Protein AF-A0A6V8KLH5-F1 (afdb_monomer_lite)

Radius of gyration: 12.84 Å; chains: 1; bounding box: 40×28×30 Å

pLDDT: mean 85.7, std 14.69, range [38.78, 96.75]

Organism: NCBI:txid1076126

Sequence (87 aa):
MGHVRPFPASVEERLSGLPVEYARSARHLLPPVDALIMDRQHDRLYERVLHALLDLADGDAHQLQEYVEAAERDWRDVLWWAEEPDR

Structure (mmCIF, N/CA/C/O backbone):
data_AF-A0A6V8KLH5-F1
#
_entry.id   AF-A0A6V8KLH5-F1
#
loop_
_atom_site.group_PDB
_atom_site.id
_atom_site.type_symbol
_atom_site.label_atom_id
_atom_site.label_alt_id
_atom_site.label_comp_id
_atom_site.label_asym_id
_atom_site.label_entity_id
_atom_site.label_seq_id
_atom_site.pdbx_PDB_ins_code
_atom_site.Cartn_x
_atom_site.Cartn_y
_atom_site.Cartn_z
_atom_site.occupancy
_atom_site.B_iso_or_equiv
_atom_site.auth_seq_id
_atom_site.auth_comp_id
_atom_site.auth_asym_id
_atom_site.auth_atom_id
_atom_site.pdbx_PDB_model_num
ATOM 1 N N . MET A 1 1 ? -26.957 11.310 -0.330 1.00 38.78 1 MET A N 1
ATOM 2 C CA . MET A 1 1 ? -25.993 11.267 -1.447 1.00 38.78 1 MET A CA 1
ATOM 3 C C . MET A 1 1 ? -24.646 10.915 -0.847 1.00 38.78 1 MET A C 1
ATOM 5 O O . MET A 1 1 ? -24.143 11.699 -0.056 1.00 38.78 1 MET A O 1
ATOM 9 N N . GLY A 1 2 ? -24.144 9.701 -1.077 1.00 43.94 2 GLY A N 1
ATOM 10 C CA . GLY A 1 2 ? -22.837 9.299 -0.558 1.00 43.94 2 GLY A CA 1
ATOM 11 C C . GLY A 1 2 ? -21.758 10.047 -1.328 1.00 43.94 2 GLY A C 1
ATOM 12 O O . GLY A 1 2 ? -21.718 9.955 -2.552 1.00 43.94 2 GLY A O 1
ATOM 13 N N . HIS A 1 3 ? -20.929 10.823 -0.635 1.00 43.69 3 HIS A N 1
ATOM 14 C CA . HIS A 1 3 ? -19.711 11.352 -1.231 1.00 43.69 3 HIS A CA 1
ATOM 15 C C . HIS A 1 3 ? -18.831 10.153 -1.581 1.00 43.69 3 HIS A C 1
ATOM 17 O O . HIS A 1 3 ? -18.209 9.567 -0.698 1.00 43.69 3 HIS A O 1
ATOM 23 N N . VAL A 1 4 ? -18.810 9.768 -2.858 1.00 50.66 4 VAL A N 1
ATOM 24 C CA . VAL A 1 4 ? -17.741 8.928 -3.390 1.00 50.66 4 VAL A CA 1
ATOM 25 C C . VAL A 1 4 ? -16.490 9.773 -3.213 1.00 50.66 4 VAL A C 1
ATOM 27 O O . VAL A 1 4 ? -16.298 10.755 -3.932 1.00 50.66 4 VAL A O 1
ATOM 30 N N . ARG A 1 5 ? -15.709 9.493 -2.165 1.00 50.25 5 ARG A N 1
ATOM 31 C CA . ARG A 1 5 ? -14.399 10.122 -2.032 1.00 50.25 5 ARG A CA 1
ATOM 32 C C . ARG A 1 5 ? -13.634 9.728 -3.295 1.00 50.25 5 ARG A C 1
ATOM 34 O O . ARG A 1 5 ? -13.589 8.532 -3.589 1.00 50.25 5 ARG A O 1
ATOM 41 N N . PRO A 1 6 ? -13.127 10.692 -4.081 1.00 60.28 6 PRO A N 1
ATOM 42 C CA . PRO A 1 6 ? -12.275 10.344 -5.204 1.00 60.28 6 PRO A CA 1
ATOM 43 C C . PRO A 1 6 ? -11.130 9.486 -4.665 1.00 60.28 6 PRO A C 1
ATOM 45 O O . PRO A 1 6 ? -10.631 9.747 -3.567 1.00 60.28 6 PRO A O 1
ATOM 48 N N . PHE A 1 7 ? -10.770 8.432 -5.399 1.00 58.09 7 PHE A N 1
ATOM 49 C CA . PHE A 1 7 ? -9.588 7.653 -5.057 1.00 58.09 7 PHE A CA 1
ATOM 50 C C . PHE A 1 7 ? -8.407 8.636 -5.002 1.00 58.09 7 PHE A C 1
ATOM 52 O O . PHE A 1 7 ? -8.275 9.436 -5.938 1.00 58.09 7 PHE A O 1
ATOM 59 N N . PRO A 1 8 ? -7.635 8.671 -3.902 1.00 69.81 8 PRO A N 1
ATOM 60 C CA . PRO A 1 8 ? -6.579 9.661 -3.732 1.00 69.81 8 PRO A CA 1
ATOM 61 C C . PRO A 1 8 ? -5.604 9.573 -4.906 1.00 69.81 8 PRO A C 1
ATOM 63 O O . PRO A 1 8 ? -5.288 8.480 -5.373 1.00 69.81 8 PRO A O 1
ATOM 66 N N . ALA A 1 9 ? -5.161 10.725 -5.409 1.00 76.25 9 ALA A N 1
ATOM 67 C CA . ALA A 1 9 ? -4.326 10.778 -6.610 1.00 76.25 9 ALA A CA 1
ATOM 68 C C . ALA A 1 9 ? -2.873 10.361 -6.331 1.00 76.25 9 ALA A C 1
ATOM 70 O O . ALA A 1 9 ? -2.129 10.073 -7.266 1.00 76.25 9 ALA A O 1
ATOM 71 N N . SER A 1 10 ? -2.481 10.366 -5.055 1.00 88.38 10 SER A N 1
ATOM 72 C CA . SER A 1 10 ? -1.167 9.952 -4.572 1.00 88.38 10 SER A CA 1
ATOM 73 C C . SER A 1 10 ? -1.272 9.231 -3.234 1.00 88.38 10 SER A C 1
ATOM 75 O O . SER A 1 10 ? -2.195 9.458 -2.438 1.00 88.38 10 SER A O 1
ATOM 77 N N . VAL A 1 11 ? -0.271 8.414 -2.938 1.00 90.50 11 VAL A N 1
ATOM 78 C CA . VAL A 1 11 ? -0.127 7.749 -1.642 1.00 90.50 11 VAL A CA 1
ATOM 79 C C . VAL A 1 11 ? 0.003 8.746 -0.492 1.00 90.50 11 VAL A C 1
ATOM 81 O O . VAL A 1 11 ? -0.608 8.538 0.551 1.00 90.50 11 VAL A O 1
ATOM 84 N N . GLU A 1 12 ? 0.699 9.871 -0.665 1.00 91.81 12 GLU A N 1
ATOM 85 C CA . GLU A 1 12 ? 0.818 10.879 0.405 1.00 91.81 12 GLU A CA 1
ATOM 86 C C . GLU A 1 12 ? -0.520 11.536 0.766 1.00 91.81 12 GLU A C 1
ATOM 88 O O . GLU A 1 12 ? -0.809 11.772 1.946 1.00 91.81 12 GLU A O 1
ATOM 93 N N . GLU A 1 13 ? -1.376 11.789 -0.226 1.00 90.88 13 GLU A N 1
ATOM 94 C CA . GLU A 1 13 ? -2.740 12.264 0.017 1.00 90.88 13 GLU A CA 1
ATOM 95 C C . GLU A 1 13 ? -3.542 11.221 0.806 1.00 90.88 13 GLU A C 1
ATOM 97 O O . GLU A 1 13 ? -4.201 11.557 1.794 1.00 90.88 13 GLU A O 1
ATOM 102 N N . ARG A 1 14 ? -3.421 9.940 0.432 1.00 90.88 14 ARG A N 1
ATOM 103 C CA . ARG A 1 14 ? -4.061 8.826 1.145 1.00 90.88 14 ARG A CA 1
ATOM 104 C C . ARG A 1 14 ? -3.604 8.751 2.600 1.00 90.88 14 ARG A C 1
ATOM 106 O O . ARG A 1 14 ? -4.443 8.720 3.496 1.00 90.88 14 ARG A O 1
ATOM 113 N N . LEU A 1 15 ? -2.294 8.764 2.843 1.00 92.50 15 LEU A N 1
ATOM 114 C CA . LEU A 1 15 ? -1.701 8.687 4.181 1.00 92.50 15 LEU A CA 1
ATOM 115 C C . LEU A 1 15 ? -2.111 9.869 5.064 1.00 92.50 15 LEU A C 1
ATOM 117 O O . LEU A 1 15 ? -2.289 9.709 6.269 1.00 92.50 15 LEU A O 1
ATOM 121 N N . SER A 1 16 ? -2.311 11.050 4.478 1.00 91.62 16 SER A N 1
ATOM 122 C CA . SER A 1 16 ? -2.791 12.236 5.199 1.00 91.62 16 SER A CA 1
ATOM 123 C C . SER A 1 16 ? -4.235 12.100 5.702 1.00 91.62 16 SER A C 1
ATOM 125 O O . SER A 1 16 ? -4.625 12.806 6.631 1.00 91.62 16 SER A O 1
ATOM 127 N N . GLY A 1 17 ? -5.025 11.192 5.117 1.00 90.50 17 GLY A N 1
ATOM 128 C CA . GLY A 1 17 ? -6.389 10.873 5.547 1.00 90.50 17 GLY A CA 1
ATOM 129 C C . GLY A 1 17 ? -6.500 9.728 6.562 1.00 90.50 17 GLY A C 1
ATOM 130 O O . GLY A 1 17 ? -7.613 9.431 7.000 1.00 90.50 17 GLY A O 1
ATOM 131 N N . LEU A 1 18 ? -5.388 9.077 6.919 1.00 90.50 18 LEU A N 1
ATOM 132 C CA . LEU A 1 18 ? -5.339 7.923 7.823 1.00 90.50 18 LEU A CA 1
ATOM 133 C C . LEU A 1 18 ? -4.964 8.325 9.262 1.00 90.50 18 LEU A C 1
ATOM 135 O O . LEU A 1 18 ? -4.464 9.430 9.491 1.00 90.50 18 LEU A O 1
ATOM 139 N N . PRO A 1 19 ? -5.181 7.442 10.259 1.00 94.62 19 PRO A N 1
ATOM 140 C CA . PRO A 1 19 ? -4.723 7.680 11.625 1.00 94.62 19 PRO A CA 1
ATOM 141 C C . PRO A 1 19 ? -3.222 7.998 11.681 1.00 94.62 19 PRO A C 1
ATOM 143 O O . PRO A 1 19 ? -2.419 7.313 11.051 1.00 94.62 19 PRO A O 1
ATOM 146 N N . VAL A 1 20 ? -2.844 9.012 12.469 1.00 93.56 20 VAL A N 1
ATOM 147 C CA . VAL A 1 20 ? -1.476 9.572 12.503 1.00 93.56 20 VAL A CA 1
ATOM 148 C C . VAL A 1 20 ? -0.403 8.511 12.752 1.00 93.56 20 VAL A C 1
ATOM 150 O O . VAL A 1 20 ? 0.621 8.516 12.072 1.00 93.56 20 VAL A O 1
ATOM 153 N N . GLU A 1 21 ? -0.630 7.600 13.699 1.00 93.31 21 GLU A N 1
ATOM 154 C CA . GLU A 1 21 ? 0.349 6.560 14.033 1.00 93.31 21 GLU A CA 1
ATOM 155 C C . GLU A 1 21 ? 0.519 5.548 12.894 1.00 93.31 21 GLU A C 1
ATOM 157 O O . GLU A 1 21 ? 1.648 5.254 12.508 1.00 93.31 21 GLU A O 1
ATOM 162 N N . TYR A 1 22 ? -0.577 5.099 12.272 1.00 92.25 22 TYR A N 1
ATOM 163 C CA . TYR A 1 22 ? -0.493 4.214 11.109 1.00 92.25 22 TYR A CA 1
ATOM 164 C C . TYR A 1 22 ? 0.177 4.910 9.922 1.00 92.25 22 TYR A C 1
ATOM 166 O O . TYR A 1 22 ? 1.096 4.364 9.322 1.00 92.25 22 TYR A O 1
ATOM 174 N N . ALA A 1 23 ? -0.214 6.151 9.622 1.00 94.31 23 ALA A N 1
ATOM 175 C CA . ALA A 1 23 ? 0.371 6.925 8.534 1.00 94.31 23 ALA A CA 1
ATOM 176 C C . ALA A 1 23 ? 1.872 7.184 8.742 1.00 94.31 23 ALA A C 1
ATOM 178 O O . ALA A 1 23 ? 2.627 7.245 7.773 1.00 94.31 23 ALA A O 1
ATOM 179 N N . ARG A 1 24 ? 2.326 7.347 9.992 1.00 95.44 24 ARG A N 1
ATOM 180 C CA . ARG A 1 24 ? 3.754 7.448 10.321 1.00 95.44 24 ARG A CA 1
ATOM 181 C C . ARG A 1 24 ? 4.473 6.133 10.030 1.00 95.44 24 ARG A C 1
ATOM 183 O O . ARG A 1 24 ? 5.500 6.164 9.357 1.00 95.44 24 ARG A O 1
ATOM 190 N N . SER A 1 25 ? 3.940 5.009 10.506 1.00 95.19 25 SER A N 1
ATOM 191 C CA . SER A 1 25 ? 4.527 3.689 10.254 1.00 95.19 25 SER A CA 1
ATOM 192 C C . SER A 1 25 ? 4.566 3.370 8.763 1.00 95.19 25 SER A C 1
ATOM 194 O O . SER A 1 25 ? 5.610 2.988 8.249 1.00 95.19 25 SER A O 1
ATOM 196 N N . ALA A 1 26 ? 3.476 3.622 8.038 1.00 94.75 26 ALA A N 1
ATOM 197 C CA . ALA A 1 26 ? 3.399 3.384 6.604 1.00 94.75 26 ALA A CA 1
ATOM 198 C C . ALA A 1 26 ? 4.448 4.184 5.821 1.00 94.75 26 ALA A C 1
ATOM 200 O O . ALA A 1 26 ? 5.139 3.612 4.989 1.00 94.75 26 ALA A O 1
ATOM 201 N N . ARG A 1 27 ? 4.673 5.468 6.136 1.00 94.75 27 ARG A N 1
ATOM 202 C CA . ARG A 1 27 ? 5.757 6.250 5.502 1.00 94.75 27 ARG A CA 1
ATOM 203 C C . ARG A 1 27 ? 7.150 5.666 5.721 1.00 94.75 27 ARG A C 1
ATOM 205 O O . ARG A 1 27 ? 8.037 5.912 4.914 1.00 94.75 27 ARG A O 1
ATOM 212 N N . HIS A 1 28 ? 7.357 4.961 6.830 1.00 95.25 28 HIS A N 1
ATOM 213 C CA . HIS A 1 28 ? 8.633 4.321 7.127 1.00 95.25 28 HIS A CA 1
ATOM 214 C C . HIS A 1 28 ? 8.777 2.953 6.451 1.00 95.25 28 HIS A C 1
ATOM 216 O O . HIS A 1 28 ? 9.886 2.573 6.096 1.00 95.25 28 HIS A O 1
ATOM 222 N N . LEU A 1 29 ? 7.666 2.230 6.296 1.00 95.56 29 LEU A N 1
ATOM 223 C CA . LEU A 1 29 ? 7.639 0.866 5.776 1.00 95.56 29 LEU A CA 1
ATOM 224 C C . LEU A 1 29 ? 7.504 0.798 4.255 1.00 95.56 29 LEU A C 1
ATOM 226 O O . LEU A 1 29 ? 7.992 -0.153 3.659 1.00 95.56 29 LEU A O 1
ATOM 230 N N . LEU A 1 30 ? 6.829 1.761 3.621 1.00 95.44 30 LEU A N 1
ATOM 231 C CA . LEU A 1 30 ? 6.600 1.713 2.181 1.00 95.44 30 LEU A CA 1
ATOM 232 C C . LEU A 1 30 ? 7.938 1.725 1.417 1.00 95.44 30 LEU A C 1
ATOM 234 O O . LEU A 1 30 ? 8.7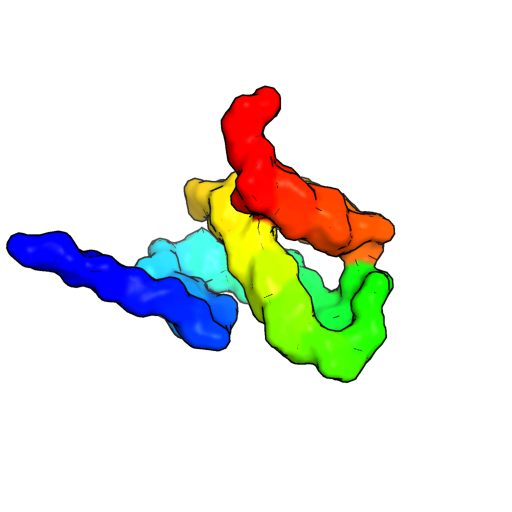85 2.589 1.674 1.00 95.44 30 LEU A O 1
ATOM 238 N N . PRO A 1 31 ? 8.132 0.788 0.474 1.00 93.50 31 PRO A N 1
ATOM 239 C CA . PRO A 1 31 ? 9.409 0.606 -0.190 1.00 93.50 31 PRO A CA 1
ATOM 240 C C . PRO A 1 31 ? 9.650 1.764 -1.157 1.00 93.50 31 PRO A C 1
ATOM 242 O O . PRO A 1 31 ? 8.720 2.168 -1.858 1.00 93.50 31 PRO A O 1
ATOM 245 N N . PRO A 1 32 ? 10.883 2.289 -1.261 1.00 91.00 32 PRO A N 1
ATOM 246 C CA . PRO A 1 32 ? 11.225 3.205 -2.338 1.00 91.00 32 PRO A CA 1
ATOM 247 C C . PRO A 1 32 ? 11.156 2.481 -3.690 1.00 91.00 32 PRO A C 1
ATOM 249 O O . PRO A 1 32 ? 11.342 1.268 -3.767 1.00 91.00 32 PRO A O 1
ATOM 252 N N . VAL A 1 33 ? 10.981 3.231 -4.782 1.00 87.50 33 VAL A N 1
ATOM 253 C CA . VAL A 1 33 ? 10.904 2.663 -6.144 1.00 87.50 33 VAL A CA 1
ATOM 254 C C . VAL A 1 33 ? 12.080 1.740 -6.486 1.00 87.50 33 VAL A C 1
ATOM 256 O O . VAL A 1 33 ? 11.882 0.716 -7.127 1.00 87.50 33 VAL A O 1
ATOM 259 N N . ASP A 1 34 ? 13.285 2.060 -6.006 1.00 87.25 34 ASP A N 1
ATOM 260 C CA . ASP A 1 34 ? 14.507 1.290 -6.267 1.00 87.25 34 ASP A CA 1
ATOM 261 C C . ASP A 1 34 ? 14.580 -0.043 -5.495 1.00 87.25 34 ASP A C 1
ATOM 263 O O . ASP A 1 34 ? 15.402 -0.893 -5.835 1.00 87.25 34 ASP A O 1
ATOM 267 N N . ALA A 1 35 ? 13.759 -0.227 -4.454 1.00 89.25 35 ALA A N 1
ATOM 268 C CA . ALA A 1 35 ? 13.651 -1.497 -3.732 1.00 89.25 35 ALA A CA 1
ATOM 269 C C . ALA A 1 35 ? 12.738 -2.495 -4.458 1.00 89.25 35 ALA A C 1
ATOM 271 O O . ALA A 1 35 ? 12.860 -3.703 -4.269 1.00 89.25 35 ALA A O 1
ATOM 272 N N . LEU A 1 36 ? 11.848 -2.004 -5.324 1.00 87.94 36 LEU A N 1
ATOM 273 C 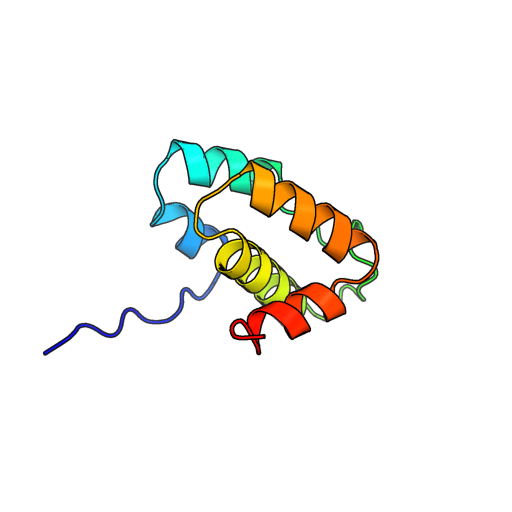CA . LEU A 1 36 ? 11.035 -2.851 -6.182 1.00 87.94 36 LEU A CA 1
ATOM 274 C C . LEU A 1 36 ? 11.808 -3.160 -7.464 1.00 87.94 36 LEU A C 1
ATOM 276 O O . LEU A 1 36 ? 12.426 -2.282 -8.064 1.00 87.94 36 LEU A O 1
ATOM 280 N N . ILE A 1 37 ? 11.724 -4.404 -7.939 1.00 85.12 37 ILE A N 1
ATOM 281 C CA . ILE A 1 37 ? 12.271 -4.809 -9.243 1.00 85.12 37 ILE A CA 1
ATOM 282 C C . ILE A 1 37 ? 11.353 -4.258 -10.355 1.00 85.12 37 ILE A C 1
ATOM 284 O O . ILE A 1 37 ? 10.623 -4.988 -11.031 1.00 85.12 37 ILE A O 1
ATOM 288 N N . MET A 1 38 ? 11.328 -2.932 -10.492 1.00 81.69 38 MET A N 1
ATOM 289 C CA . MET A 1 38 ? 10.481 -2.162 -11.397 1.00 81.69 38 MET A CA 1
ATOM 290 C C . MET A 1 38 ? 11.339 -1.197 -12.221 1.00 81.69 38 MET A C 1
ATOM 292 O O . MET A 1 38 ? 12.305 -0.617 -11.731 1.00 81.69 38 MET A O 1
ATOM 296 N N . ASP A 1 39 ? 10.977 -1.004 -13.490 1.00 74.12 39 ASP A N 1
ATOM 297 C CA . ASP A 1 39 ? 11.595 0.030 -14.320 1.00 74.12 39 ASP A CA 1
ATOM 298 C C . ASP A 1 39 ? 11.070 1.417 -13.909 1.00 74.12 39 ASP A C 1
ATOM 300 O O . ASP A 1 39 ? 9.853 1.634 -13.859 1.00 74.12 39 ASP A O 1
ATOM 304 N N . ARG A 1 40 ? 11.985 2.366 -13.667 1.00 63.81 40 ARG A N 1
ATOM 305 C CA . ARG A 1 40 ? 11.715 3.749 -13.226 1.00 63.81 40 ARG A CA 1
ATOM 306 C C . ARG A 1 40 ? 10.805 4.546 -14.167 1.00 63.81 40 ARG A C 1
ATOM 308 O O . ARG A 1 40 ? 10.382 5.638 -13.821 1.00 63.81 40 ARG A O 1
ATOM 315 N N . GLN A 1 41 ? 10.496 4.032 -15.356 1.00 65.81 41 GLN A N 1
ATOM 316 C CA . GLN A 1 41 ? 9.570 4.670 -16.297 1.00 65.81 41 GLN A CA 1
ATOM 317 C C . GLN A 1 41 ? 8.082 4.532 -15.916 1.00 65.81 41 GLN A C 1
ATOM 319 O O . GLN A 1 41 ? 7.225 5.076 -16.615 1.00 65.81 41 GLN A O 1
ATOM 324 N N . HIS A 1 42 ? 7.753 3.839 -14.820 1.00 69.06 42 HIS A N 1
ATOM 325 C CA . HIS A 1 42 ? 6.372 3.539 -14.438 1.00 69.06 42 HIS A CA 1
ATOM 326 C C . HIS A 1 42 ? 5.939 4.159 -13.097 1.00 69.06 42 HIS A C 1
ATOM 328 O O . HIS A 1 42 ? 5.390 3.461 -12.249 1.00 69.06 42 HIS A O 1
ATOM 334 N N . ASP A 1 43 ? 6.075 5.479 -12.927 1.00 75.50 43 ASP A N 1
ATOM 335 C CA . ASP A 1 43 ? 5.620 6.203 -11.717 1.00 75.50 43 ASP A CA 1
ATOM 336 C C . ASP A 1 43 ? 4.169 5.867 -11.320 1.00 75.50 43 ASP A C 1
ATOM 338 O O . ASP A 1 43 ? 3.847 5.667 -10.152 1.00 75.50 43 ASP A O 1
ATOM 342 N N . ARG A 1 44 ? 3.277 5.722 -12.312 1.00 83.31 44 ARG A N 1
ATOM 343 C CA . ARG A 1 44 ? 1.876 5.329 -12.075 1.00 83.31 44 ARG A CA 1
ATOM 344 C C . ARG A 1 44 ? 1.725 3.905 -11.545 1.00 83.31 44 ARG A C 1
ATOM 346 O O . ARG A 1 44 ? 0.761 3.618 -10.845 1.00 83.31 44 ARG A O 1
ATOM 353 N N . LEU A 1 45 ? 2.614 3.001 -11.941 1.00 87.69 45 LEU A N 1
ATOM 354 C CA . LEU A 1 45 ? 2.591 1.610 -11.496 1.00 87.69 45 LEU A CA 1
ATOM 355 C C . LEU A 1 45 ? 3.133 1.497 -10.076 1.00 87.69 45 LEU A C 1
ATOM 357 O O . LEU A 1 45 ? 2.549 0.781 -9.272 1.00 87.69 45 LEU A O 1
ATOM 361 N N . TYR A 1 46 ? 4.181 2.258 -9.763 1.00 90.88 46 TYR A N 1
ATOM 362 C CA . TYR A 1 46 ? 4.702 2.387 -8.409 1.00 90.88 46 TYR A CA 1
ATOM 363 C C . TYR A 1 46 ? 3.617 2.875 -7.439 1.00 90.88 46 TYR A C 1
ATOM 365 O O . TYR A 1 46 ? 3.318 2.187 -6.468 1.00 90.88 46 TYR A O 1
ATOM 373 N N . GLU A 1 47 ? 2.927 3.975 -7.760 1.00 91.00 47 GLU A N 1
ATOM 374 C CA . GLU A 1 47 ? 1.797 4.469 -6.953 1.00 91.00 47 GLU A CA 1
ATOM 375 C C . GLU A 1 47 ? 0.683 3.418 -6.795 1.00 91.00 47 GLU A C 1
ATOM 377 O O . GLU A 1 47 ? 0.150 3.234 -5.701 1.00 91.00 47 GLU A O 1
ATOM 382 N N . ARG A 1 48 ? 0.357 2.660 -7.856 1.00 92.00 48 ARG A N 1
ATOM 383 C CA . ARG A 1 48 ? -0.616 1.554 -7.763 1.00 92.00 48 ARG A CA 1
ATOM 384 C C . ARG A 1 48 ? -0.175 0.465 -6.785 1.00 92.00 48 ARG A C 1
ATOM 386 O O . ARG A 1 48 ? -1.015 -0.015 -6.031 1.00 92.00 48 ARG A O 1
ATOM 393 N N . VAL A 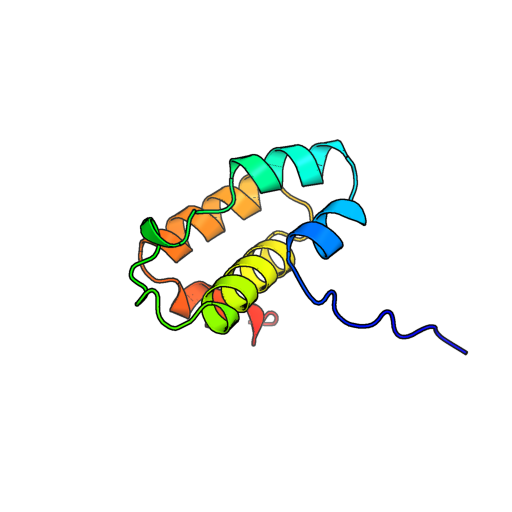1 49 ? 1.105 0.087 -6.780 1.00 93.75 49 VAL A N 1
ATOM 394 C CA . VAL A 1 49 ? 1.646 -0.908 -5.836 1.00 93.75 49 VAL A CA 1
ATOM 395 C C . VAL A 1 49 ? 1.543 -0.398 -4.404 1.00 93.75 49 VAL A C 1
ATOM 397 O O . VAL A 1 49 ? 1.071 -1.119 -3.531 1.00 93.75 49 VAL A O 1
ATOM 400 N N . LEU A 1 50 ? 1.918 0.855 -4.155 1.00 95.19 50 LEU A N 1
ATOM 401 C CA . LEU A 1 50 ? 1.815 1.448 -2.823 1.00 95.19 50 LEU A CA 1
ATOM 402 C C . LEU A 1 50 ? 0.361 1.519 -2.328 1.00 95.19 50 LEU A C 1
ATOM 404 O O . LEU A 1 50 ? 0.095 1.260 -1.156 1.00 95.19 50 LEU A O 1
ATOM 408 N N . HIS A 1 51 ? -0.598 1.829 -3.205 1.00 94.62 51 HIS A N 1
ATOM 409 C CA . HIS A 1 51 ? -2.015 1.753 -2.853 1.00 94.62 51 HIS A CA 1
ATOM 410 C C . HIS A 1 51 ? -2.456 0.324 -2.526 1.00 94.62 51 HIS A C 1
ATOM 412 O O . HIS A 1 51 ? -3.083 0.133 -1.489 1.00 94.62 51 HIS A O 1
ATOM 418 N N . ALA A 1 52 ? -2.064 -0.663 -3.336 1.00 94.94 52 ALA A N 1
ATOM 419 C CA . ALA A 1 52 ? -2.365 -2.072 -3.092 1.00 94.94 52 ALA A CA 1
ATOM 420 C C . ALA A 1 52 ? -1.804 -2.566 -1.748 1.00 94.94 52 ALA A C 1
ATOM 422 O O . ALA A 1 52 ? -2.514 -3.227 -0.997 1.00 94.94 52 ALA A O 1
ATOM 423 N N . LEU A 1 53 ? -0.573 -2.178 -1.396 1.00 96.00 53 LEU A N 1
ATOM 424 C CA . LEU A 1 53 ? 0.026 -2.466 -0.088 1.00 96.00 53 LEU A CA 1
ATOM 425 C C . LEU A 1 53 ? -0.823 -1.919 1.066 1.00 96.00 53 LEU A C 1
ATOM 427 O O . LEU A 1 53 ? -1.064 -2.615 2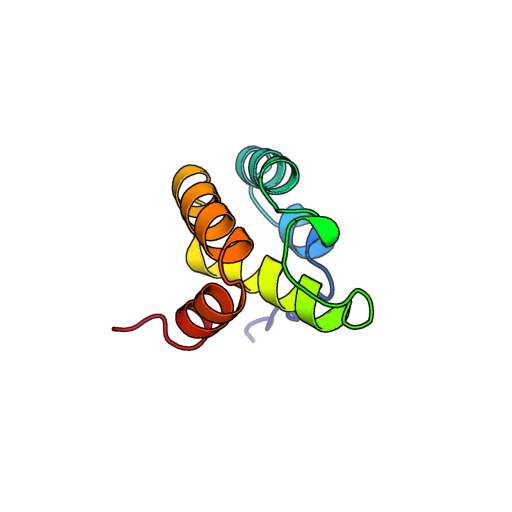.048 1.00 96.00 53 LEU A O 1
ATOM 431 N N . LEU A 1 54 ? -1.294 -0.677 0.941 1.00 94.81 54 LEU A N 1
ATOM 432 C CA . LEU A 1 54 ? -2.136 -0.039 1.954 1.00 94.81 54 LEU A CA 1
ATOM 433 C C . LEU A 1 54 ? -3.558 -0.612 2.001 1.00 94.81 54 LEU A C 1
ATOM 435 O O . LEU A 1 54 ? -4.188 -0.541 3.053 1.00 94.81 54 LEU A O 1
ATOM 439 N N . ASP A 1 55 ? -4.083 -1.108 0.879 1.00 93.62 55 ASP A N 1
ATOM 440 C CA . ASP A 1 55 ? -5.385 -1.780 0.813 1.00 93.62 55 ASP A CA 1
ATOM 441 C C . ASP A 1 55 ? -5.321 -3.150 1.491 1.00 93.62 55 ASP A C 1
ATOM 443 O O . ASP A 1 55 ? -6.146 -3.443 2.350 1.00 93.62 55 ASP A O 1
ATOM 447 N N . LEU A 1 56 ? -4.304 -3.952 1.170 1.00 94.19 56 LEU A N 1
ATOM 448 C CA . LEU A 1 56 ? -4.112 -5.281 1.752 1.00 94.19 56 LEU A CA 1
ATOM 449 C C . LEU A 1 56 ? -3.815 -5.233 3.252 1.00 94.19 56 LEU A C 1
ATOM 451 O O . LEU A 1 56 ? -4.268 -6.093 3.998 1.00 94.19 56 LEU A O 1
ATOM 455 N N . ALA A 1 57 ? -3.052 -4.233 3.695 1.00 94.12 57 ALA A N 1
ATOM 456 C CA . ALA A 1 57 ? -2.687 -4.084 5.097 1.00 94.12 57 ALA A CA 1
ATOM 457 C C . ALA A 1 57 ? -3.846 -3.631 6.000 1.00 94.12 57 ALA A C 1
ATOM 459 O O . ALA A 1 57 ? -3.710 -3.722 7.212 1.00 94.12 57 ALA A O 1
ATOM 460 N N . ASP A 1 58 ? -4.926 -3.070 5.442 1.00 92.44 58 ASP A N 1
ATOM 461 C CA . ASP A 1 58 ? -6.133 -2.616 6.161 1.00 92.44 58 ASP A CA 1
ATOM 462 C C . ASP A 1 58 ? -5.872 -1.862 7.490 1.00 92.44 58 ASP A C 1
ATOM 464 O O . ASP A 1 58 ? -6.544 -2.041 8.505 1.00 92.44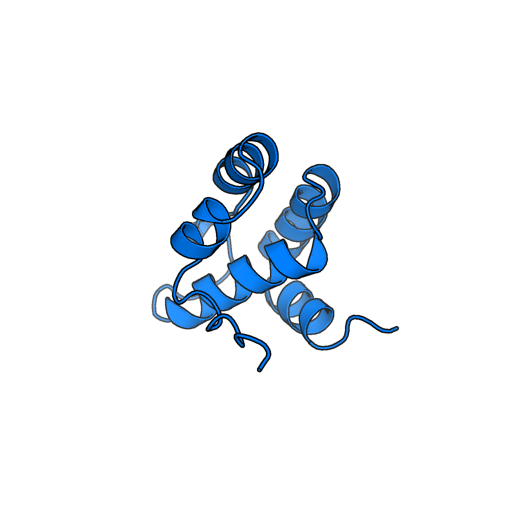 58 ASP A O 1
ATOM 468 N N . GLY A 1 59 ? -4.853 -0.994 7.517 1.00 92.88 59 GLY A N 1
ATOM 469 C CA . GLY A 1 59 ? -4.502 -0.227 8.720 1.00 92.88 59 GLY A CA 1
ATOM 470 C C . GLY A 1 59 ? -3.622 -0.954 9.750 1.00 92.88 59 GLY A C 1
ATOM 471 O O . GLY A 1 59 ? -3.314 -0.365 10.791 1.00 92.88 59 GLY A O 1
ATOM 472 N N . ASP A 1 60 ? -3.168 -2.176 9.471 1.00 94.06 60 ASP A N 1
ATOM 473 C CA . ASP A 1 60 ? -2.212 -2.935 10.281 1.00 94.06 60 ASP A CA 1
ATOM 474 C C . ASP A 1 60 ? -0.775 -2.761 9.749 1.00 94.06 60 ASP A C 1
ATOM 476 O O . ASP A 1 60 ? -0.453 -3.043 8.595 1.00 94.06 60 ASP A O 1
ATOM 480 N N . ALA A 1 61 ? 0.119 -2.245 10.596 1.00 94.25 61 ALA A N 1
ATOM 481 C CA . ALA A 1 61 ? 1.507 -1.980 10.215 1.00 94.25 61 ALA A CA 1
ATOM 482 C C . ALA A 1 61 ? 2.373 -3.250 10.133 1.00 94.25 61 ALA A C 1
ATOM 484 O O . ALA A 1 61 ? 3.321 -3.280 9.351 1.00 94.25 61 ALA A O 1
ATOM 485 N N . HIS A 1 62 ? 2.066 -4.281 10.923 1.00 94.69 62 HIS A N 1
ATOM 486 C CA . HIS A 1 62 ? 2.759 -5.566 10.849 1.00 94.69 62 HIS A CA 1
ATOM 487 C C . HIS A 1 62 ? 2.420 -6.255 9.530 1.00 94.69 62 HIS A C 1
ATOM 489 O O . HIS A 1 62 ? 3.304 -6.714 8.813 1.00 94.69 62 HIS A O 1
ATOM 495 N N . GLN A 1 63 ? 1.139 -6.239 9.168 1.00 95.56 63 GLN A N 1
ATOM 496 C CA . GLN A 1 63 ? 0.678 -6.802 7.909 1.00 95.56 63 GLN A CA 1
ATOM 497 C C . GLN A 1 63 ? 1.202 -6.013 6.696 1.00 95.56 63 GLN A C 1
ATOM 499 O O . GLN A 1 63 ? 1.606 -6.605 5.696 1.00 95.56 63 GLN A O 1
ATOM 504 N N . LEU A 1 64 ? 1.294 -4.681 6.804 1.00 96.62 64 LEU A N 1
ATOM 505 C CA . LEU A 1 64 ? 1.967 -3.862 5.793 1.00 96.62 64 LEU A CA 1
ATOM 506 C C . LEU A 1 64 ? 3.411 -4.316 5.569 1.00 96.62 64 LEU A C 1
ATOM 508 O O . LEU A 1 64 ? 3.822 -4.448 4.421 1.00 96.62 64 LEU A O 1
ATOM 512 N N . GLN A 1 65 ? 4.170 -4.572 6.637 1.00 96.50 65 GLN A N 1
ATOM 513 C CA . GLN A 1 65 ? 5.552 -5.031 6.510 1.00 96.50 65 GLN A CA 1
ATOM 514 C C . GLN A 1 65 ? 5.644 -6.364 5.749 1.00 96.50 65 GLN A C 1
ATOM 516 O O . GLN A 1 65 ? 6.467 -6.483 4.845 1.00 96.50 65 GLN A O 1
ATOM 521 N N . GLU A 1 66 ? 4.773 -7.333 6.045 1.00 96.38 66 GLU A N 1
ATOM 522 C CA . GLU A 1 66 ? 4.746 -8.624 5.339 1.00 96.38 66 GLU A CA 1
ATOM 523 C C . GLU A 1 66 ? 4.488 -8.455 3.833 1.00 96.38 66 GLU A C 1
ATOM 525 O O . G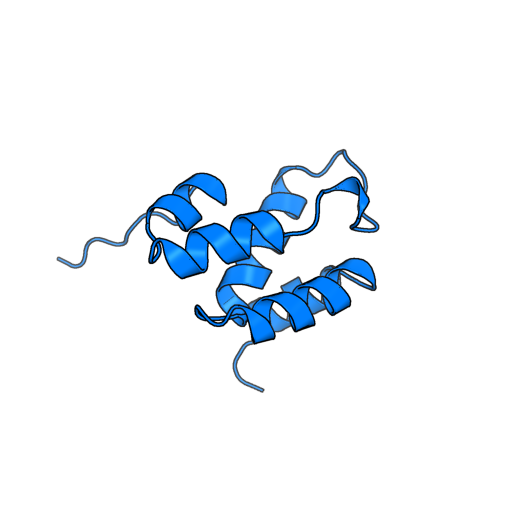LU A 1 66 ? 5.160 -9.071 3.001 1.00 96.38 66 GLU A O 1
ATOM 530 N N . TYR A 1 67 ? 3.552 -7.579 3.459 1.00 96.75 67 TYR A N 1
ATOM 531 C CA . TYR A 1 67 ? 3.277 -7.308 2.049 1.00 96.75 67 TYR A CA 1
ATOM 532 C C . TYR A 1 67 ? 4.385 -6.510 1.363 1.00 96.75 67 TYR A C 1
ATOM 534 O O . TYR A 1 67 ? 4.625 -6.714 0.174 1.00 96.75 67 TYR A O 1
ATOM 542 N N . VAL A 1 68 ? 5.091 -5.637 2.085 1.00 96.31 68 VAL A N 1
ATOM 543 C CA . VAL A 1 68 ? 6.275 -4.948 1.555 1.00 96.31 68 VAL A CA 1
ATOM 544 C C . VAL A 1 68 ? 7.382 -5.950 1.241 1.00 96.31 68 VAL A C 1
ATOM 546 O O . VAL A 1 68 ? 7.907 -5.935 0.130 1.00 96.31 68 VAL A O 1
ATOM 549 N N . GLU A 1 69 ? 7.678 -6.875 2.155 1.00 96.00 69 GLU A N 1
ATOM 550 C CA . GLU A 1 69 ? 8.663 -7.941 1.925 1.00 96.00 69 GLU A CA 1
ATOM 551 C C . GLU A 1 69 ? 8.281 -8.822 0.721 1.00 96.00 69 GLU A C 1
ATOM 553 O O . GLU A 1 69 ? 9.142 -9.247 -0.056 1.00 96.00 69 GLU A O 1
ATOM 558 N N . ALA A 1 70 ? 6.984 -9.074 0.517 1.00 95.19 70 ALA A N 1
ATOM 559 C CA . ALA A 1 70 ? 6.493 -9.738 -0.686 1.00 95.19 70 ALA A CA 1
ATOM 560 C C . ALA A 1 70 ? 6.688 -8.878 -1.948 1.00 95.19 70 ALA A C 1
ATOM 562 O O . ALA A 1 70 ? 7.156 -9.394 -2.964 1.00 95.19 70 ALA A O 1
ATOM 563 N N . ALA A 1 71 ? 6.399 -7.574 -1.888 1.00 94.69 71 ALA A N 1
ATOM 564 C CA . ALA A 1 71 ? 6.541 -6.661 -3.022 1.00 94.69 71 ALA A CA 1
ATOM 565 C C . ALA A 1 71 ? 7.992 -6.505 -3.496 1.00 94.69 71 ALA A C 1
ATOM 567 O O . ALA A 1 71 ? 8.247 -6.428 -4.698 1.00 94.69 71 ALA A O 1
ATOM 568 N N . GLU A 1 72 ? 8.946 -6.475 -2.566 1.00 94.25 72 GLU A N 1
ATOM 569 C CA . GLU A 1 72 ? 10.377 -6.419 -2.884 1.00 94.25 72 GLU A CA 1
ATOM 570 C C . GLU A 1 72 ? 10.838 -7.661 -3.665 1.00 94.25 72 GLU A C 1
ATOM 572 O O . GLU A 1 72 ? 11.723 -7.575 -4.518 1.00 94.25 72 GLU A O 1
ATOM 577 N N . ARG A 1 73 ? 10.206 -8.817 -3.423 1.00 93.75 73 ARG A N 1
ATOM 578 C CA . ARG A 1 73 ? 10.460 -10.060 -4.167 1.00 93.75 73 ARG A CA 1
ATOM 579 C C . ARG A 1 73 ? 9.737 -10.075 -5.508 1.00 93.75 73 ARG A C 1
ATOM 581 O O . ARG A 1 73 ? 10.358 -10.379 -6.526 1.00 93.75 73 ARG A O 1
ATOM 588 N N . ASP A 1 74 ? 8.439 -9.777 -5.496 1.00 93.19 74 ASP A N 1
ATOM 589 C CA . ASP A 1 74 ? 7.606 -9.632 -6.686 1.00 93.19 74 ASP A CA 1
ATOM 590 C C . ASP A 1 74 ? 6.379 -8.741 -6.413 1.00 93.19 74 ASP A C 1
ATOM 592 O O . ASP A 1 74 ? 5.337 -9.178 -5.930 1.00 93.19 74 ASP A O 1
ATOM 596 N N . TRP A 1 75 ? 6.469 -7.462 -6.780 1.00 93.25 75 TRP A N 1
ATOM 597 C CA . TRP A 1 75 ? 5.382 -6.488 -6.618 1.00 93.25 75 TRP A CA 1
ATOM 598 C C . TRP A 1 75 ? 4.105 -6.848 -7.387 1.00 93.25 75 TRP A C 1
ATOM 600 O O . TRP A 1 75 ? 3.036 -6.314 -7.083 1.00 93.25 75 TRP A O 1
ATOM 610 N N . ARG A 1 76 ? 4.185 -7.740 -8.385 1.00 91.56 76 ARG A N 1
ATOM 611 C CA . ARG A 1 76 ? 3.009 -8.189 -9.143 1.00 91.56 76 ARG A CA 1
ATOM 612 C C . ARG A 1 76 ? 2.094 -9.057 -8.292 1.00 91.56 76 ARG A C 1
ATOM 614 O O . ARG A 1 76 ? 0.886 -8.984 -8.490 1.00 91.56 76 ARG A O 1
ATOM 621 N N . ASP A 1 77 ? 2.648 -9.803 -7.336 1.00 92.94 77 ASP A N 1
ATOM 622 C CA . ASP A 1 77 ? 1.862 -10.617 -6.405 1.00 92.94 77 ASP A CA 1
ATOM 623 C C . ASP A 1 77 ? 0.962 -9.726 -5.546 1.00 92.94 77 ASP A C 1
ATOM 625 O O . ASP A 1 77 ? -0.223 -9.998 -5.395 1.00 92.94 77 ASP A O 1
ATOM 629 N N . VAL A 1 78 ? 1.488 -8.594 -5.076 1.00 93.62 78 VAL A N 1
ATOM 630 C CA . VAL A 1 78 ? 0.726 -7.618 -4.285 1.00 93.62 78 VAL A CA 1
ATOM 631 C C . VAL A 1 78 ? -0.412 -6.994 -5.090 1.00 93.62 78 VAL A C 1
ATOM 633 O O . VAL A 1 78 ? -1.529 -6.884 -4.589 1.00 93.62 78 VAL A O 1
ATOM 636 N N . LEU A 1 79 ? -0.166 -6.609 -6.347 1.00 92.38 79 LEU A N 1
ATOM 637 C CA . LEU A 1 79 ? -1.247 -6.120 -7.210 1.00 92.38 79 LEU A CA 1
ATOM 638 C C . LEU A 1 79 ? -2.300 -7.200 -7.457 1.00 92.38 79 LEU A C 1
ATOM 640 O O . LEU A 1 79 ? -3.489 -6.905 -7.414 1.00 92.38 79 LEU A O 1
ATOM 644 N N . TRP A 1 80 ? -1.863 -8.437 -7.688 1.00 90.88 80 TRP A N 1
ATOM 645 C CA . TRP A 1 80 ? -2.757 -9.569 -7.889 1.00 90.88 80 TRP A CA 1
ATOM 646 C C . TRP A 1 80 ? -3.638 -9.823 -6.658 1.00 90.88 80 TRP A C 1
ATOM 648 O O . TRP A 1 80 ? -4.851 -9.960 -6.792 1.00 90.88 80 TRP A O 1
ATOM 658 N N . TRP A 1 81 ? -3.059 -9.830 -5.454 1.00 93.12 81 TRP A N 1
ATOM 659 C CA . TRP A 1 81 ? -3.806 -10.009 -4.204 1.00 93.12 81 TRP A CA 1
ATOM 660 C C . TRP A 1 81 ? -4.794 -8.870 -3.944 1.00 93.12 81 TRP A C 1
ATOM 662 O O . TRP A 1 81 ? -5.899 -9.121 -3.475 1.00 93.12 81 TRP A O 1
ATOM 672 N N . ALA A 1 82 ? -4.428 -7.627 -4.265 1.00 89.06 82 ALA A N 1
ATOM 673 C CA . ALA A 1 82 ? -5.319 -6.481 -4.088 1.00 89.06 82 ALA A CA 1
ATOM 674 C C . ALA A 1 82 ? -6.480 -6.455 -5.099 1.00 89.06 82 ALA A C 1
ATOM 676 O O . ALA A 1 82 ? -7.545 -5.920 -4.795 1.00 89.06 82 ALA A O 1
ATOM 677 N N . GLU A 1 83 ? -6.293 -7.021 -6.297 1.00 84.31 83 GLU A N 1
ATOM 678 C CA . GLU A 1 83 ? -7.351 -7.151 -7.306 1.00 84.31 83 GLU A CA 1
ATOM 679 C C . GLU A 1 83 ? -8.337 -8.299 -6.983 1.00 84.31 83 GLU A C 1
ATOM 681 O O . GLU A 1 83 ? -9.494 -8.221 -7.399 1.00 84.31 83 GLU A O 1
ATOM 686 N N . GLU A 1 84 ? -7.936 -9.304 -6.187 1.00 71.50 84 GLU A N 1
ATOM 687 C CA . GLU A 1 84 ? -8.800 -10.408 -5.722 1.00 71.50 84 GLU A CA 1
ATOM 688 C C . GLU A 1 84 ? -8.687 -10.688 -4.202 1.00 71.50 84 GLU A C 1
ATOM 690 O O . GLU A 1 84 ? -8.086 -11.688 -3.801 1.00 71.50 84 GLU A O 1
ATOM 695 N N . PRO A 1 85 ? -9.303 -9.863 -3.333 1.00 56.09 85 PRO A N 1
ATOM 696 C CA . PRO A 1 85 ? -9.212 -10.024 -1.875 1.00 56.09 85 PRO A CA 1
ATOM 697 C C . PRO A 1 85 ? -10.021 -11.206 -1.286 1.00 56.09 85 PRO A C 1
ATOM 699 O O . PRO A 1 85 ? -9.865 -11.508 -0.106 1.00 56.09 85 PRO A O 1
ATOM 702 N N . ASP A 1 86 ? -10.870 -11.887 -2.072 1.00 55.19 86 ASP A N 1
ATOM 703 C CA . ASP A 1 86 ? -11.858 -12.889 -1.609 1.00 55.19 86 ASP A CA 1
ATOM 704 C C . ASP A 1 86 ? -11.524 -14.354 -1.997 1.00 55.19 86 ASP A C 1
ATOM 706 O O . ASP A 1 86 ? -12.389 -15.092 -2.486 1.00 55.19 86 ASP A O 1
ATOM 710 N N . ARG A 1 87 ? -10.286 -14.823 -1.790 1.00 47.34 87 ARG A N 1
ATOM 711 C CA . ARG A 1 87 ? -9.948 -16.256 -1.940 1.00 47.34 87 ARG A CA 1
ATOM 712 C C . ARG A 1 87 ? -9.433 -16.921 -0.676 1.00 47.34 87 ARG A C 1
ATOM 714 O O . ARG A 1 87 ? -8.534 -16.353 -0.027 1.00 47.34 87 ARG A O 1
#

Foldseek 3Di:
DDPPPPDDPAPLSVLVPDDPVLSVLLVVQQDDPVLAPDDPVCPVVSRLLSVLLCQQCVSPSVSSNVSSVVRSVPSVVSNVCSVPVDD

Secondary structure (DSSP, 8-state):
----PPPPSSHHHHHHTS-HHHHHHHHHHSPPGGGSS--TT-HHHHHHHHHHHHHHTTT-HHHHHHHHHHHHHHHHHHHHHHH----